Protein AF-X1VJQ4-F1 (afdb_monomer_lite)

Radius of gyration: 31.29 Å; chains: 1; bounding box: 50×25×93 Å

pLDDT: mean 76.3, std 11.53, range [50.53, 97.25]

Sequence (84 aa):
MPAHGIHVKTVEDHPLNVIPIMDEPHIPPEIARDTEVDSKIGTHAEDPAAHHAKYTDAEAQATVKANVEVGDLKAPTKALDMNS

Foldseek 3Di:
DDDDDDDDQDCVNVPCVNVPDPDPVPDDPVDDDPVRVVVVVVVCVPDVVNPDDDQDPVNVVVVCPVPDPCVPPDDDPDDDCPDD

Organism: NCBI:txid412755

Secondary structure (DSSP, 8-state):
----------TTTS-TTTS---SGGGS-TTSPPHHHHHHHHHHHHH-TTTSPPPPPHHHHHHHHHHHS-GGG-PPP-S------

Structure (mmCIF, N/CA/C/O backbone):
data_AF-X1VJQ4-F1
#
_entry.id   AF-X1VJQ4-F1
#
loop_
_atom_site.group_PDB
_atom_site.id
_atom_site.type_symbol
_atom_site.label_atom_id
_atom_site.label_alt_id
_atom_site.label_comp_id
_atom_site.label_asym_id
_atom_site.label_entity_id
_atom_site.label_seq_id
_atom_site.pdbx_PDB_ins_code
_atom_site.Cartn_x
_atom_site.Cartn_y
_atom_site.Cartn_z
_atom_site.occupancy
_atom_site.B_iso_or_equiv
_atom_site.auth_seq_id
_atom_site.auth_comp_id
_atom_site.auth_asym_id
_atom_site.auth_atom_id
_atom_site.pdbx_PDB_model_num
ATOM 1 N N . MET A 1 1 ? 1.639 -11.570 -67.292 1.00 57.31 1 MET A N 1
ATOM 2 C CA . MET A 1 1 ? 1.143 -11.269 -65.933 1.00 57.31 1 MET A CA 1
ATOM 3 C C . MET A 1 1 ? 2.362 -11.129 -65.031 1.00 57.31 1 MET A C 1
ATOM 5 O O . MET A 1 1 ? 3.136 -12.082 -65.013 1.00 57.31 1 MET A O 1
ATOM 9 N N . PRO A 1 2 ? 2.614 -9.986 -64.371 1.00 71.06 2 PRO A N 1
ATOM 10 C CA . PRO A 1 2 ? 3.714 -9.881 -63.414 1.00 71.06 2 PRO A CA 1
ATOM 11 C C . PRO A 1 2 ? 3.487 -10.864 -62.263 1.00 71.06 2 PRO A C 1
ATOM 13 O O . PRO A 1 2 ? 2.380 -10.953 -61.734 1.00 71.06 2 PRO A O 1
ATOM 16 N N . ALA A 1 3 ? 4.511 -11.635 -61.910 1.00 69.88 3 ALA A N 1
ATOM 17 C CA . ALA A 1 3 ? 4.448 -12.522 -60.759 1.00 69.88 3 ALA A CA 1
ATOM 18 C C . ALA A 1 3 ? 4.431 -11.671 -59.481 1.00 69.88 3 ALA A C 1
ATOM 20 O O . ALA A 1 3 ? 5.375 -10.927 -59.218 1.00 69.88 3 ALA A O 1
ATOM 21 N N . HIS A 1 4 ? 3.361 -11.767 -58.694 1.00 61.75 4 HIS A N 1
ATOM 22 C CA . HIS A 1 4 ? 3.308 -11.177 -57.360 1.00 61.75 4 HIS A CA 1
ATOM 23 C C . HIS A 1 4 ? 3.857 -12.202 -56.364 1.00 61.75 4 HIS A C 1
ATOM 25 O O . HIS A 1 4 ? 3.229 -13.229 -56.118 1.00 61.75 4 HIS A O 1
ATOM 31 N N . GLY A 1 5 ? 5.052 -11.947 -55.833 1.00 74.12 5 GLY A N 1
ATOM 32 C CA . GLY A 1 5 ? 5.632 -12.733 -54.745 1.00 74.12 5 GLY A CA 1
ATOM 33 C C . GLY A 1 5 ? 5.191 -12.195 -53.385 1.00 74.12 5 GLY A C 1
ATOM 34 O O . GLY A 1 5 ? 5.079 -10.983 -53.202 1.00 74.12 5 GLY A O 1
ATOM 35 N N . ILE A 1 6 ? 4.959 -13.086 -52.420 1.00 76.31 6 ILE A N 1
ATOM 36 C CA . ILE A 1 6 ? 4.806 -12.701 -51.013 1.00 76.31 6 ILE A CA 1
ATOM 37 C C . ILE A 1 6 ? 6.193 -12.312 -50.501 1.00 76.31 6 ILE A C 1
ATOM 39 O O . ILE A 1 6 ? 7.103 -13.139 -50.479 1.00 76.31 6 ILE A O 1
ATOM 43 N N . HIS A 1 7 ? 6.359 -11.058 -50.092 1.00 74.06 7 HIS A N 1
ATOM 44 C CA . HIS A 1 7 ? 7.585 -10.611 -49.445 1.00 74.06 7 HIS A CA 1
ATOM 45 C C . HIS A 1 7 ? 7.498 -10.926 -47.946 1.00 74.06 7 HIS A C 1
ATOM 47 O O . HIS A 1 7 ? 6.856 -10.202 -47.183 1.00 74.06 7 HIS A O 1
ATOM 53 N N . VAL A 1 8 ? 8.089 -12.053 -47.541 1.00 76.50 8 VAL A N 1
ATOM 54 C CA . VAL A 1 8 ? 8.236 -12.422 -46.128 1.00 76.50 8 VAL A CA 1
ATOM 55 C C . VAL A 1 8 ? 9.436 -11.665 -45.580 1.00 76.50 8 VAL A C 1
ATOM 57 O O . VAL A 1 8 ? 10.568 -11.962 -45.938 1.00 76.50 8 VAL A O 1
ATOM 60 N N . LYS A 1 9 ? 9.164 -10.678 -44.729 1.00 75.94 9 LYS A N 1
ATOM 61 C CA . LYS A 1 9 ? 10.189 -9.911 -44.024 1.00 75.94 9 LYS A CA 1
ATOM 62 C C . LYS A 1 9 ? 10.802 -10.778 -42.926 1.00 75.94 9 LYS A C 1
ATOM 64 O O . LYS A 1 9 ? 10.069 -11.274 -42.069 1.00 75.94 9 LYS A O 1
ATOM 69 N N . THR A 1 10 ? 12.114 -10.968 -42.954 1.00 75.50 10 THR A N 1
ATOM 70 C CA . THR A 1 10 ? 12.855 -11.760 -41.960 1.00 75.50 10 THR A CA 1
ATOM 71 C C . THR A 1 10 ? 13.475 -10.860 -40.884 1.00 75.50 10 THR A C 1
ATOM 73 O O . THR A 1 10 ? 13.392 -9.631 -40.953 1.00 75.50 10 THR A O 1
ATOM 76 N N . VAL A 1 11 ? 14.123 -11.466 -39.882 1.00 71.06 11 VAL A N 1
ATOM 77 C CA . VAL A 1 11 ? 14.928 -10.736 -38.882 1.00 71.06 11 VAL A CA 1
ATOM 78 C C . VAL A 1 11 ? 16.136 -10.041 -39.531 1.00 71.06 11 VAL A C 1
ATOM 80 O O . VAL A 1 11 ? 16.665 -9.089 -38.973 1.00 71.06 11 VAL A O 1
ATOM 83 N N . GLU A 1 12 ? 16.559 -10.462 -40.726 1.00 76.81 12 GLU A N 1
ATOM 84 C CA . GLU A 1 12 ? 17.594 -9.755 -41.493 1.00 76.81 12 GLU A CA 1
ATOM 85 C C . GLU A 1 12 ? 17.044 -8.449 -42.091 1.00 76.81 12 GLU A C 1
ATOM 87 O O . GLU A 1 12 ? 17.749 -7.442 -42.108 1.00 76.81 12 GLU A O 1
ATOM 92 N N . ASP A 1 13 ? 15.770 -8.434 -42.509 1.00 77.69 13 ASP A N 1
ATOM 93 C CA . ASP A 1 13 ? 15.095 -7.231 -43.021 1.00 77.69 13 ASP A CA 1
ATOM 94 C C . ASP A 1 13 ? 14.669 -6.270 -41.896 1.00 77.69 13 ASP A C 1
ATOM 96 O O . ASP A 1 13 ? 14.575 -5.061 -42.109 1.00 77.69 13 ASP A O 1
ATOM 100 N N . HIS A 1 14 ? 14.362 -6.808 -40.708 1.00 71.06 14 HIS A N 1
ATOM 101 C CA . HIS A 1 14 ? 13.996 -6.053 -39.502 1.00 71.06 14 HIS A CA 1
ATOM 102 C C . HIS A 1 14 ? 14.798 -6.597 -38.317 1.00 71.06 14 HIS A C 1
ATOM 104 O O . HIS A 1 14 ? 14.301 -7.453 -37.575 1.00 71.06 14 HIS A O 1
ATOM 110 N N . PRO A 1 15 ? 16.045 -6.131 -38.146 1.00 69.94 15 PRO A N 1
ATOM 111 C CA . PRO A 1 15 ? 16.877 -6.582 -37.045 1.00 69.94 15 PRO A CA 1
ATOM 112 C C . PRO A 1 15 ? 16.208 -6.280 -35.700 1.00 69.94 15 PRO A C 1
ATOM 114 O O . PRO A 1 15 ? 15.433 -5.334 -35.566 1.00 69.94 15 PRO A O 1
ATOM 117 N N . LEU A 1 16 ? 16.488 -7.099 -34.681 1.00 66.56 16 LEU A N 1
ATOM 118 C CA . LEU A 1 16 ? 15.876 -7.000 -33.343 1.00 66.56 16 LEU A CA 1
ATOM 119 C C . LEU A 1 16 ? 16.189 -5.688 -32.598 1.00 66.56 16 LEU A C 1
ATOM 121 O O . LEU A 1 16 ? 15.735 -5.508 -31.482 1.00 66.56 16 LEU A O 1
ATOM 125 N N . ASN A 1 17 ? 16.974 -4.791 -33.190 1.00 64.31 17 ASN A N 1
ATOM 126 C CA . ASN A 1 17 ? 17.176 -3.415 -32.736 1.00 64.31 17 ASN A CA 1
ATOM 127 C C . ASN A 1 17 ? 16.116 -2.435 -33.290 1.00 64.31 17 ASN A C 1
ATOM 129 O O . ASN A 1 17 ? 16.037 -1.304 -32.825 1.00 64.31 17 ASN A O 1
ATOM 133 N N . VAL A 1 18 ? 15.335 -2.842 -34.299 1.00 61.75 18 VAL A N 1
ATOM 134 C CA . VAL A 1 18 ? 14.178 -2.115 -34.853 1.00 61.75 18 VAL A CA 1
ATOM 135 C C . VAL A 1 18 ? 12.895 -2.502 -34.109 1.00 61.75 18 VAL A C 1
ATOM 1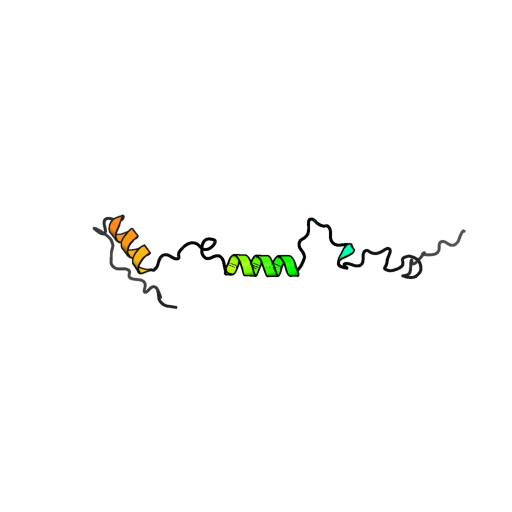37 O O . VAL A 1 18 ? 11.988 -1.684 -33.973 1.00 61.75 18 VAL A O 1
ATOM 140 N N . ILE A 1 19 ? 12.817 -3.736 -33.601 1.00 62.25 19 ILE A N 1
ATOM 141 C CA . ILE A 1 19 ? 11.824 -4.129 -32.595 1.00 62.25 19 ILE A CA 1
ATOM 142 C C . ILE A 1 19 ? 12.367 -3.626 -31.257 1.00 62.25 19 ILE A C 1
ATOM 144 O O . ILE A 1 19 ? 13.483 -4.005 -30.924 1.00 62.25 19 ILE A O 1
ATOM 148 N N . PRO A 1 20 ? 11.652 -2.790 -30.486 1.00 63.47 20 PRO A N 1
ATOM 149 C CA . PRO A 1 20 ? 12.127 -2.392 -29.171 1.00 63.47 20 PRO A CA 1
ATOM 150 C C . PRO A 1 20 ? 12.348 -3.651 -28.334 1.00 63.47 20 PRO A C 1
ATOM 152 O O . PRO A 1 20 ? 11.399 -4.327 -27.931 1.00 63.47 20 PRO A O 1
ATOM 155 N N . ILE A 1 21 ? 13.611 -3.996 -28.112 1.00 65.25 21 ILE A N 1
ATOM 156 C CA . ILE A 1 21 ? 13.979 -4.874 -27.016 1.00 65.25 21 ILE A CA 1
ATOM 157 C C . ILE A 1 21 ? 13.479 -4.169 -25.758 1.00 65.25 21 ILE A C 1
ATOM 159 O O . ILE A 1 21 ? 13.758 -2.992 -25.556 1.00 65.25 21 ILE A O 1
ATOM 163 N N . MET A 1 22 ? 12.664 -4.854 -24.954 1.00 67.81 22 MET A N 1
ATOM 164 C CA . MET A 1 22 ? 12.217 -4.357 -23.648 1.00 67.81 22 MET A CA 1
ATOM 165 C C . MET A 1 22 ? 13.391 -4.413 -22.657 1.00 67.81 22 MET A C 1
ATOM 167 O O . MET A 1 22 ? 13.319 -5.079 -21.630 1.00 67.81 22 MET A O 1
ATOM 171 N N . ASP A 1 23 ? 14.517 -3.809 -23.023 1.00 75.56 23 ASP A N 1
ATOM 172 C CA . ASP A 1 23 ? 15.664 -3.612 -22.156 1.00 75.56 23 ASP A CA 1
ATOM 173 C C . ASP A 1 23 ? 15.529 -2.272 -21.415 1.00 75.56 23 ASP A C 1
ATOM 175 O O . ASP A 1 23 ? 14.675 -1.427 -21.710 1.00 75.56 23 ASP A O 1
ATOM 179 N N . GLU A 1 24 ? 16.370 -2.101 -20.399 1.00 76.00 24 GLU A N 1
ATOM 180 C CA . GLU A 1 24 ? 16.301 -0.980 -19.463 1.00 76.00 24 GLU A CA 1
ATOM 181 C C . GLU A 1 24 ? 16.212 0.406 -20.152 1.00 76.00 24 GLU A C 1
ATOM 183 O O . GLU A 1 24 ? 15.387 1.227 -19.741 1.00 76.00 24 GLU A O 1
ATOM 188 N N . PRO A 1 25 ? 16.968 0.698 -21.228 1.00 78.25 25 PRO A N 1
ATOM 189 C CA . PRO A 1 25 ? 16.893 1.990 -21.913 1.00 78.25 25 PRO A CA 1
ATOM 190 C C . PRO A 1 25 ? 15.565 2.296 -22.627 1.00 78.25 25 PRO A C 1
ATOM 192 O O . PRO A 1 25 ? 15.276 3.472 -22.844 1.00 78.25 25 PRO A O 1
ATOM 195 N N . HIS A 1 26 ? 14.767 1.290 -23.010 1.00 80.62 26 HIS A N 1
ATOM 196 C CA . HIS A 1 26 ? 13.537 1.494 -23.799 1.00 80.62 26 HIS A CA 1
ATOM 197 C C . HIS A 1 26 ? 12.257 1.614 -22.970 1.00 80.62 26 HIS A C 1
ATOM 199 O O . HIS A 1 26 ? 11.195 1.925 -23.512 1.00 80.62 26 HIS A O 1
ATOM 205 N N . ILE A 1 27 ? 12.322 1.384 -21.664 1.00 81.06 27 ILE A N 1
ATOM 206 C CA . ILE A 1 27 ? 11.191 1.645 -20.772 1.00 81.06 27 ILE A CA 1
ATOM 207 C C . ILE A 1 27 ? 11.098 3.177 -20.559 1.00 81.06 27 ILE A C 1
ATOM 209 O O . ILE A 1 27 ? 12.101 3.804 -20.204 1.00 81.06 27 ILE A O 1
ATOM 213 N N . PRO A 1 28 ? 9.930 3.810 -20.781 1.00 86.12 28 PRO A N 1
ATOM 214 C CA . PRO A 1 28 ? 9.740 5.240 -20.544 1.00 86.12 28 PRO A CA 1
ATOM 215 C C . PRO A 1 28 ? 10.037 5.636 -19.090 1.00 86.12 28 PRO A C 1
ATOM 217 O O . PRO A 1 28 ? 9.772 4.847 -18.182 1.00 86.12 28 PRO A O 1
ATOM 220 N N . PRO A 1 29 ? 10.550 6.851 -18.835 1.00 84.69 29 PRO A N 1
ATOM 221 C CA . PRO A 1 29 ? 10.869 7.309 -17.481 1.00 84.69 29 PRO A CA 1
ATOM 2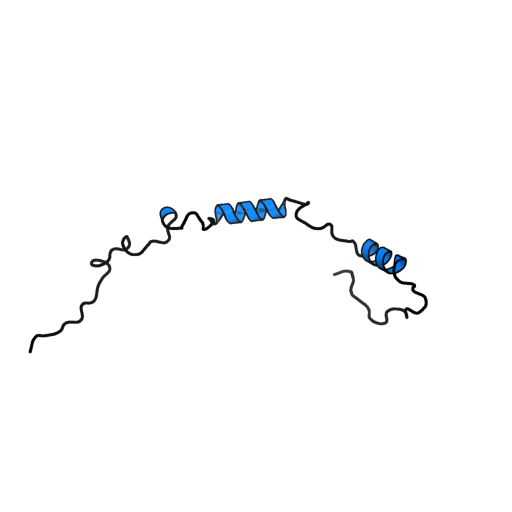22 C C . PRO A 1 29 ? 9.643 7.409 -16.558 1.00 84.69 29 PRO A C 1
ATOM 224 O O . PRO A 1 29 ? 9.795 7.431 -15.341 1.00 84.69 29 PRO A O 1
ATOM 227 N N . GLU A 1 30 ? 8.429 7.460 -17.107 1.00 91.44 30 GLU A N 1
ATOM 228 C CA . GLU A 1 30 ? 7.177 7.456 -16.344 1.00 91.44 30 GLU A CA 1
ATOM 229 C C . GLU A 1 30 ? 6.828 6.074 -15.770 1.00 91.44 30 GLU A C 1
ATOM 231 O O . GLU A 1 30 ? 5.986 5.972 -14.875 1.00 91.44 30 GLU A O 1
ATOM 236 N N . ILE A 1 31 ? 7.451 5.009 -16.282 1.00 89.94 31 ILE A N 1
ATOM 237 C CA . ILE A 1 31 ? 7.261 3.640 -15.805 1.00 89.94 31 ILE A CA 1
ATOM 238 C C . ILE A 1 31 ? 8.377 3.317 -14.810 1.00 89.94 31 ILE A C 1
ATOM 240 O O . ILE A 1 31 ? 9.560 3.333 -15.149 1.00 89.94 31 ILE A O 1
ATOM 244 N N . ALA A 1 32 ? 7.981 3.011 -13.574 1.00 91.06 32 ALA A N 1
ATOM 245 C CA . ALA A 1 32 ? 8.907 2.617 -12.520 1.00 91.06 32 ALA A CA 1
ATOM 246 C C . ALA A 1 32 ? 9.573 1.273 -12.834 1.00 91.06 32 ALA A C 1
ATOM 248 O O . ALA A 1 32 ? 8.940 0.367 -13.381 1.00 91.06 32 ALA A O 1
ATOM 249 N N . ARG A 1 33 ? 10.838 1.140 -12.439 1.00 91.31 33 ARG A N 1
ATOM 250 C CA . ARG A 1 33 ? 11.607 -0.105 -12.562 1.00 91.31 33 ARG A CA 1
ATOM 251 C C . ARG A 1 33 ? 11.290 -1.055 -11.430 1.00 91.31 33 ARG A C 1
ATOM 253 O O . ARG A 1 33 ? 10.898 -0.614 -10.352 1.00 91.31 33 ARG A O 1
ATOM 260 N N . ASP A 1 34 ? 11.536 -2.342 -11.646 1.00 91.00 34 ASP A N 1
ATOM 261 C CA . ASP A 1 34 ? 11.310 -3.381 -10.634 1.00 91.00 34 ASP A CA 1
ATOM 262 C C . ASP A 1 34 ? 12.007 -3.033 -9.312 1.00 91.00 34 ASP A C 1
ATOM 264 O O . ASP A 1 34 ? 11.402 -3.088 -8.247 1.00 91.00 34 ASP A O 1
ATOM 268 N N . THR A 1 35 ? 13.243 -2.534 -9.382 1.00 92.19 35 THR A N 1
ATOM 269 C CA . THR A 1 35 ? 14.008 -2.100 -8.205 1.00 92.19 35 THR A CA 1
ATOM 270 C C . THR A 1 35 ? 13.373 -0.914 -7.474 1.00 92.19 35 THR A C 1
ATOM 272 O O . THR A 1 35 ? 13.404 -0.849 -6.245 1.00 92.19 35 THR A O 1
ATOM 275 N N . GLU A 1 36 ? 12.777 0.031 -8.203 1.00 94.50 36 GLU A N 1
ATOM 276 C CA . GLU A 1 36 ? 12.052 1.155 -7.609 1.00 94.50 36 GLU A CA 1
ATOM 277 C C . GLU A 1 36 ? 10.734 0.701 -6.981 1.00 94.50 36 GLU A C 1
ATOM 279 O O . GLU A 1 36 ? 10.344 1.222 -5.936 1.00 94.50 36 GLU A O 1
ATOM 284 N N . VAL A 1 37 ? 10.044 -0.254 -7.608 1.00 95.62 37 VAL A N 1
ATOM 285 C CA . VAL A 1 37 ? 8.809 -0.851 -7.087 1.00 95.62 37 VAL A CA 1
ATOM 286 C C . VAL A 1 37 ? 9.098 -1.609 -5.794 1.00 95.62 37 VAL A C 1
ATOM 288 O O . VAL A 1 37 ? 8.457 -1.324 -4.784 1.00 95.62 37 VAL A O 1
ATOM 291 N N . ASP A 1 38 ? 10.104 -2.482 -5.783 1.00 97.25 38 ASP A N 1
ATOM 292 C CA . ASP A 1 38 ? 10.516 -3.240 -4.597 1.00 97.25 38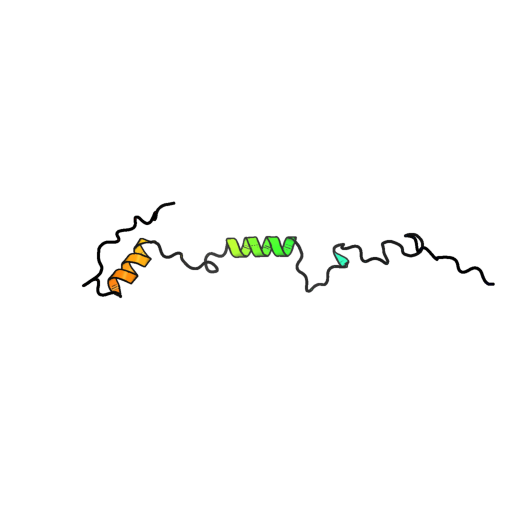 ASP A CA 1
ATOM 293 C C . ASP A 1 38 ? 10.912 -2.311 -3.444 1.00 97.25 38 ASP A C 1
ATOM 295 O O . ASP A 1 38 ? 10.476 -2.492 -2.305 1.00 97.25 38 ASP A O 1
ATOM 299 N N . SER A 1 39 ? 11.672 -1.254 -3.745 1.00 96.69 39 SER A N 1
ATOM 300 C CA . SER A 1 39 ? 12.065 -0.240 -2.761 1.00 96.69 39 SER A CA 1
ATOM 301 C C . SER A 1 39 ? 10.861 0.508 -2.178 1.00 96.69 39 SER A C 1
ATOM 303 O O . SER A 1 39 ? 10.771 0.706 -0.963 1.00 96.69 39 SER A O 1
ATOM 305 N N . LYS A 1 40 ? 9.885 0.884 -3.016 1.00 95.94 40 LYS A N 1
ATOM 306 C CA . LYS A 1 40 ? 8.648 1.545 -2.566 1.00 95.94 40 LYS A CA 1
ATOM 307 C C . LYS A 1 40 ? 7.789 0.623 -1.705 1.00 95.94 40 LYS A C 1
ATOM 309 O O . LYS A 1 40 ? 7.236 1.086 -0.710 1.00 95.94 40 LYS A O 1
ATOM 314 N N . ILE A 1 41 ? 7.693 -0.661 -2.055 1.00 95.50 41 ILE A N 1
ATOM 315 C CA . ILE A 1 41 ? 6.973 -1.666 -1.260 1.00 95.50 41 ILE A CA 1
ATOM 316 C C . ILE A 1 41 ? 7.634 -1.828 0.110 1.00 95.50 41 ILE A C 1
ATOM 318 O O . ILE A 1 41 ? 6.938 -1.768 1.122 1.00 95.50 41 ILE A O 1
ATOM 322 N N . GLY A 1 42 ? 8.962 -1.977 0.150 1.00 96.44 42 GLY A N 1
ATOM 323 C CA . GLY A 1 42 ? 9.717 -2.064 1.402 1.00 96.44 42 GLY A CA 1
ATOM 324 C C . GLY A 1 42 ? 9.523 -0.824 2.272 1.00 96.44 42 GLY A C 1
ATOM 325 O O . GLY A 1 42 ? 9.134 -0.940 3.429 1.00 96.44 42 GLY A O 1
ATOM 326 N N . THR A 1 43 ? 9.670 0.365 1.681 1.00 95.50 43 THR A N 1
ATOM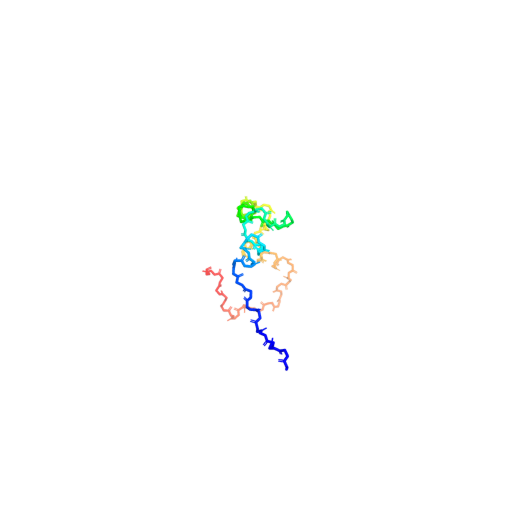 327 C CA . THR A 1 43 ? 9.452 1.646 2.373 1.00 95.50 43 THR A CA 1
ATOM 328 C C . THR A 1 43 ? 8.042 1.749 2.957 1.00 95.50 43 THR A C 1
ATOM 330 O O . THR A 1 43 ? 7.880 2.162 4.100 1.00 95.50 43 THR A O 1
ATOM 333 N N . HIS A 1 44 ? 7.012 1.365 2.197 1.00 92.56 44 HIS A N 1
ATOM 334 C CA . HIS A 1 44 ? 5.631 1.394 2.677 1.00 92.56 44 HIS A CA 1
ATOM 335 C C . HIS A 1 44 ? 5.396 0.416 3.833 1.00 92.56 44 HIS A C 1
ATOM 337 O O . HIS A 1 44 ? 4.720 0.769 4.791 1.00 92.56 44 HIS A O 1
ATOM 343 N N . ALA A 1 45 ? 5.958 -0.793 3.752 1.00 92.12 45 ALA A N 1
ATOM 344 C CA . ALA A 1 45 ? 5.827 -1.807 4.797 1.00 92.12 45 ALA A CA 1
ATOM 345 C C . ALA A 1 45 ? 6.535 -1.410 6.103 1.00 92.12 45 ALA A C 1
ATOM 347 O O . ALA A 1 45 ? 6.110 -1.806 7.188 1.00 92.12 45 ALA A O 1
ATOM 348 N N . GLU A 1 46 ? 7.622 -0.645 5.998 1.00 92.75 46 GLU A N 1
ATOM 349 C CA . GLU A 1 46 ? 8.373 -0.135 7.144 1.00 92.75 46 GLU A CA 1
ATOM 350 C C . GLU A 1 46 ? 7.780 1.142 7.742 1.00 92.75 46 GLU A C 1
ATOM 352 O O . GLU A 1 46 ? 8.177 1.497 8.849 1.00 92.75 46 GLU A O 1
ATOM 357 N N . ASP A 1 47 ? 6.851 1.820 7.058 1.00 91.31 47 ASP A N 1
ATOM 358 C CA . ASP A 1 47 ? 6.190 3.036 7.536 1.00 91.31 47 ASP A CA 1
ATOM 359 C C . ASP A 1 47 ? 4.951 2.695 8.388 1.00 91.31 47 ASP A C 1
ATOM 361 O O . ASP A 1 47 ? 3.858 2.464 7.857 1.00 91.31 47 ASP A O 1
ATOM 365 N N . PRO A 1 48 ? 5.045 2.722 9.733 1.00 85.31 48 PRO A N 1
ATOM 366 C CA . PRO A 1 48 ? 3.915 2.386 10.585 1.00 85.31 48 PRO A CA 1
ATOM 367 C C . PRO A 1 48 ? 2.837 3.475 10.556 1.00 85.31 48 PRO A C 1
ATOM 369 O O . PRO A 1 48 ? 1.709 3.199 10.948 1.00 85.31 48 PRO A O 1
ATOM 372 N N . ALA A 1 49 ? 3.162 4.698 10.116 1.00 84.44 49 ALA A N 1
ATOM 373 C CA . ALA A 1 49 ? 2.206 5.794 9.980 1.00 84.44 49 ALA A CA 1
ATOM 374 C C . ALA A 1 49 ? 1.372 5.675 8.695 1.00 84.44 49 ALA A C 1
ATOM 376 O O . ALA A 1 49 ? 0.245 6.174 8.652 1.00 84.44 49 ALA A O 1
ATOM 377 N N . ALA A 1 50 ? 1.886 4.985 7.671 1.00 81.56 50 ALA A N 1
ATOM 378 C CA . ALA A 1 50 ? 1.114 4.600 6.490 1.00 81.56 50 ALA A CA 1
ATOM 379 C C . ALA A 1 50 ? 0.082 3.501 6.796 1.00 81.56 50 ALA A C 1
ATOM 381 O O . ALA A 1 50 ? -0.900 3.343 6.066 1.00 81.56 50 ALA A O 1
ATOM 382 N N . HIS A 1 51 ? 0.273 2.757 7.885 1.00 81.75 51 HIS A N 1
ATOM 383 C CA . HIS A 1 51 ? -0.702 1.806 8.391 1.00 81.75 51 HIS A CA 1
ATOM 384 C C . HIS A 1 51 ? -1.639 2.487 9.391 1.00 81.75 51 HIS A C 1
ATOM 386 O O . HIS A 1 51 ? -1.217 3.112 10.361 1.00 81.75 51 HIS A O 1
ATOM 392 N N . HIS A 1 52 ? -2.951 2.340 9.196 1.00 76.19 52 HIS A N 1
ATOM 393 C CA . HIS A 1 52 ? -3.882 2.678 10.266 1.00 76.19 52 HIS A CA 1
ATOM 394 C C . HIS A 1 52 ? -3.564 1.820 11.493 1.00 76.19 52 HIS A C 1
ATOM 396 O O . HIS A 1 52 ? -3.348 0.610 11.370 1.00 76.19 52 HIS A O 1
ATOM 402 N N . ALA A 1 53 ? -3.577 2.435 12.678 1.00 76.56 53 ALA A N 1
ATOM 403 C CA . ALA A 1 53 ? -3.562 1.681 13.919 1.00 76.56 53 ALA A CA 1
ATOM 404 C C . ALA A 1 53 ? -4.737 0.694 13.884 1.00 76.56 53 ALA A C 1
ATOM 406 O O . ALA A 1 53 ? -5.893 1.099 13.736 1.00 76.56 53 ALA A O 1
ATOM 407 N N . LYS A 1 54 ? -4.444 -0.608 13.963 1.00 70.44 54 LYS A N 1
ATOM 408 C CA . LYS A 1 54 ? -5.499 -1.607 14.120 1.00 70.44 54 LYS A CA 1
ATOM 409 C C . LYS A 1 54 ? -6.206 -1.317 15.439 1.00 70.44 54 LYS A C 1
ATOM 411 O O . LYS A 1 54 ? -5.554 -1.324 16.478 1.00 70.44 54 LYS A O 1
ATOM 416 N N . TYR A 1 55 ? -7.520 -1.107 15.396 1.00 71.94 55 TYR A N 1
ATOM 417 C CA . TYR A 1 55 ? -8.326 -1.224 16.603 1.00 71.94 55 TYR A CA 1
ATOM 418 C C . TYR A 1 55 ? -8.222 -2.666 17.078 1.00 71.94 55 TYR A C 1
ATOM 420 O O . TYR A 1 55 ? -8.520 -3.595 16.326 1.00 71.94 55 TYR A O 1
ATOM 428 N N . THR A 1 56 ? -7.787 -2.856 18.313 1.00 77.31 56 THR A N 1
ATOM 429 C CA . THR A 1 56 ? -7.953 -4.146 18.972 1.00 77.31 56 THR A CA 1
ATOM 430 C C . THR A 1 56 ? -9.446 -4.452 19.093 1.00 77.31 56 THR A C 1
ATOM 432 O O . THR A 1 56 ? -10.275 -3.542 19.206 1.00 77.31 56 THR A O 1
ATOM 435 N N . ASP A 1 57 ? -9.809 -5.734 19.126 1.00 77.06 57 ASP A N 1
ATOM 436 C CA . ASP A 1 57 ? -11.210 -6.132 19.318 1.00 77.06 57 ASP A CA 1
ATOM 437 C C . ASP A 1 57 ? -11.799 -5.533 20.603 1.00 77.06 57 ASP A C 1
ATOM 439 O O . ASP A 1 57 ? -12.975 -5.173 20.654 1.00 77.06 57 ASP A O 1
ATOM 443 N N . ALA A 1 58 ? -10.961 -5.359 21.630 1.00 75.69 58 ALA A N 1
ATOM 444 C CA . ALA A 1 58 ? -11.328 -4.708 22.880 1.00 75.69 58 ALA A CA 1
ATOM 445 C C . ALA A 1 58 ? -11.682 -3.221 22.691 1.00 75.69 58 ALA A C 1
ATOM 447 O O . ALA A 1 58 ? -12.693 -2.761 23.226 1.00 75.69 58 ALA A O 1
ATOM 448 N N . GLU A 1 59 ? -10.899 -2.467 21.914 1.00 80.00 59 GLU A N 1
ATOM 449 C CA . GLU A 1 59 ? -11.166 -1.049 21.623 1.00 80.00 59 GLU A CA 1
ATOM 450 C C . GLU A 1 59 ? -12.419 -0.869 20.759 1.00 80.00 59 GLU A C 1
ATOM 452 O O . GLU A 1 59 ? -13.231 0.029 21.013 1.00 80.00 59 GLU A O 1
ATOM 457 N N . ALA A 1 60 ? -12.625 -1.757 19.782 1.00 77.31 60 ALA A N 1
ATOM 458 C CA . ALA A 1 60 ? -13.836 -1.770 18.968 1.00 77.31 60 ALA A CA 1
ATOM 459 C C . ALA A 1 60 ? -15.085 -2.040 19.830 1.00 77.31 60 ALA A C 1
ATOM 461 O O . ALA A 1 60 ? -16.068 -1.298 19.760 1.00 77.31 60 ALA A O 1
ATOM 462 N N . GLN A 1 61 ? -15.033 -3.044 20.711 1.00 77.44 61 GLN A N 1
ATOM 463 C CA . GLN A 1 61 ? -16.133 -3.378 21.622 1.00 77.44 61 GLN A CA 1
ATOM 464 C C . GLN A 1 61 ? -16.423 -2.268 22.637 1.00 77.44 61 GLN A C 1
ATOM 466 O O . GLN A 1 61 ? -17.590 -1.961 22.891 1.00 77.44 61 GLN A O 1
ATOM 471 N N . ALA A 1 62 ? -15.387 -1.647 23.208 1.00 76.81 62 ALA A N 1
ATOM 472 C CA . ALA A 1 62 ? -15.545 -0.538 24.147 1.00 76.81 62 ALA A CA 1
ATOM 473 C C . ALA A 1 62 ? -16.239 0.661 23.484 1.00 76.81 62 ALA A C 1
ATOM 475 O O . ALA A 1 62 ? -17.164 1.235 24.061 1.00 76.81 62 ALA A O 1
ATOM 476 N N . THR A 1 63 ? -15.854 0.982 22.246 1.00 79.25 63 THR A N 1
ATOM 477 C CA . THR A 1 63 ? -16.466 2.059 21.456 1.00 79.25 63 THR A CA 1
ATOM 478 C C . THR A 1 63 ? -17.937 1.777 21.164 1.00 79.25 63 THR A C 1
ATOM 480 O O . THR A 1 63 ? -18.777 2.658 21.345 1.00 79.25 63 THR A O 1
ATOM 483 N N . VAL A 1 64 ? -18.281 0.548 20.764 1.00 76.06 64 VAL A N 1
ATOM 484 C CA . VAL A 1 64 ? -19.680 0.147 20.537 1.00 76.06 64 VAL A CA 1
ATOM 485 C C . VAL A 1 64 ? -20.489 0.251 21.829 1.00 76.06 64 VAL A C 1
ATOM 487 O O . VAL A 1 64 ? -21.563 0.842 21.830 1.00 76.06 64 VAL A O 1
ATOM 490 N N . LYS A 1 65 ? -19.964 -0.251 22.950 1.00 72.38 65 LYS A N 1
ATOM 491 C CA . LYS A 1 65 ? -20.656 -0.225 24.247 1.00 72.38 65 LYS A CA 1
ATOM 492 C C . LYS A 1 65 ? -20.896 1.193 24.775 1.00 72.38 65 LYS A C 1
ATOM 494 O O . LYS A 1 65 ? -21.888 1.419 25.458 1.00 72.38 65 LYS A O 1
ATOM 499 N N . ALA A 1 66 ? -19.989 2.125 24.489 1.00 74.06 66 ALA A N 1
ATOM 500 C CA . ALA A 1 66 ? -20.110 3.518 24.915 1.00 74.06 66 ALA A CA 1
ATOM 501 C C . ALA A 1 66 ? -21.108 4.328 24.071 1.00 74.06 66 ALA A C 1
ATOM 503 O O . ALA A 1 66 ? -21.698 5.275 24.581 1.00 74.06 66 ALA A O 1
ATOM 504 N N . ASN A 1 67 ? -21.288 3.969 22.795 1.00 71.75 67 ASN A N 1
ATOM 505 C CA . ASN A 1 67 ? -22.101 4.736 21.842 1.00 71.75 67 ASN A CA 1
ATOM 506 C C . ASN A 1 67 ? -23.448 4.083 21.500 1.00 71.75 67 ASN A C 1
ATOM 508 O O . ASN A 1 67 ? -24.281 4.705 20.844 1.00 71.75 67 ASN A O 1
ATOM 512 N N . VAL A 1 68 ? -23.670 2.841 21.930 1.00 70.44 68 VAL A N 1
ATOM 513 C CA . VAL A 1 68 ? -24.938 2.128 21.780 1.00 70.44 68 VAL A CA 1
ATOM 514 C C . VAL A 1 68 ? -25.523 1.902 23.168 1.00 70.44 68 VAL A C 1
ATOM 516 O O . VAL A 1 68 ? -24.930 1.206 23.989 1.00 70.44 68 VAL A O 1
ATOM 519 N N . GLU A 1 69 ? -26.702 2.461 23.437 1.00 63.06 69 GLU A N 1
ATOM 520 C CA . GLU A 1 69 ? -27.488 2.101 24.617 1.00 63.06 69 GLU A CA 1
ATOM 521 C C . GLU A 1 69 ? -27.889 0.619 24.484 1.00 63.06 69 GLU A C 1
ATOM 523 O O . GLU A 1 69 ? -28.771 0.253 23.711 1.00 63.06 69 GLU A O 1
ATOM 528 N N . VAL A 1 70 ? -27.197 -0.273 25.201 1.00 62.06 70 VAL A N 1
ATOM 529 C CA . VAL A 1 70 ? -27.365 -1.747 25.150 1.00 62.06 70 VAL A CA 1
ATOM 530 C C . VAL A 1 70 ? -28.678 -2.195 25.833 1.00 62.06 70 VAL A C 1
ATOM 532 O O . VAL A 1 70 ? -28.795 -3.334 26.270 1.00 62.06 70 VAL A O 1
ATOM 535 N N . GLY A 1 71 ? -29.676 -1.313 25.963 1.00 57.84 71 GLY A N 1
ATOM 536 C CA . GLY A 1 71 ? -30.919 -1.577 26.699 1.00 57.84 71 GLY A CA 1
ATOM 537 C C . GLY A 1 71 ? -31.713 -2.772 26.160 1.00 57.84 71 GLY A C 1
ATOM 538 O O . GLY A 1 71 ? -32.298 -3.508 26.948 1.00 57.84 71 GLY A O 1
ATOM 539 N N . ASP A 1 72 ? -31.629 -3.026 24.847 1.00 57.84 72 ASP A N 1
ATOM 540 C CA . ASP A 1 72 ? -32.409 -4.066 24.156 1.00 57.84 72 ASP A CA 1
ATOM 541 C C . ASP A 1 72 ? -31.557 -5.100 23.390 1.00 57.84 72 ASP A C 1
ATOM 543 O O . ASP A 1 72 ? -32.089 -5.948 22.664 1.00 57.84 72 ASP A O 1
ATOM 547 N N . LEU A 1 73 ? -30.224 -5.070 23.514 1.00 59.91 73 LEU A N 1
ATOM 548 C CA . LEU A 1 73 ? -29.366 -5.985 22.755 1.00 59.91 73 LEU A CA 1
ATOM 549 C C . LEU A 1 73 ? -29.400 -7.398 23.354 1.00 59.91 73 LEU A C 1
ATOM 551 O O . LEU A 1 73 ? -28.808 -7.691 24.393 1.00 59.91 73 LEU A O 1
ATOM 555 N N . LYS A 1 74 ? -30.098 -8.304 22.661 1.00 62.25 74 LYS A N 1
ATOM 556 C CA . LYS A 1 74 ? -30.122 -9.736 22.974 1.00 62.25 74 LYS A CA 1
ATOM 557 C C . LYS A 1 74 ? -28.713 -10.317 22.841 1.00 62.25 74 LYS A C 1
ATOM 559 O O . LYS A 1 74 ? -27.998 -9.990 21.895 1.00 62.25 74 LYS A O 1
ATOM 564 N N . ALA A 1 75 ? -28.336 -11.199 23.769 1.00 63.47 75 ALA A N 1
ATOM 565 C CA . ALA A 1 75 ? -27.046 -11.881 23.721 1.00 63.47 75 ALA A CA 1
ATOM 566 C C . ALA A 1 75 ? -26.808 -12.488 22.320 1.00 63.47 75 ALA A C 1
ATOM 568 O O . ALA A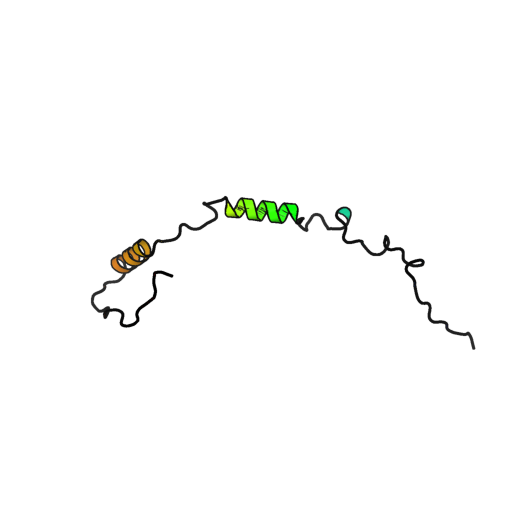 1 75 ? -27.725 -13.126 21.784 1.00 63.47 75 ALA A O 1
ATOM 569 N N . PRO A 1 76 ? -25.622 -12.285 21.715 1.00 63.00 76 PRO A N 1
ATOM 570 C CA . PRO A 1 76 ? -25.322 -12.809 20.391 1.00 63.00 76 PRO A CA 1
ATOM 571 C C . PRO A 1 76 ? -25.477 -14.332 20.397 1.00 63.00 76 PRO A C 1
ATOM 573 O O . PRO A 1 76 ? -24.846 -15.039 21.176 1.00 63.00 76 PRO A O 1
ATOM 576 N N . THR A 1 77 ? -26.359 -14.844 19.539 1.00 76.00 77 THR A N 1
ATOM 577 C CA . THR A 1 77 ? -26.654 -16.283 19.428 1.00 76.00 77 THR A CA 1
ATOM 578 C C . THR A 1 77 ? -25.713 -17.004 18.471 1.00 76.00 77 THR A C 1
ATOM 580 O O . THR A 1 77 ? -25.666 -18.232 18.446 1.00 76.00 77 THR A O 1
ATOM 583 N N . LYS A 1 78 ? -24.969 -16.242 17.667 1.00 75.69 78 LYS A N 1
ATOM 584 C CA . LYS A 1 78 ? -23.983 -16.758 16.730 1.00 75.69 78 LYS A CA 1
ATOM 585 C C . LYS A 1 78 ? -22.609 -16.663 17.377 1.00 75.69 78 LYS A C 1
ATOM 587 O O . LYS A 1 78 ? -22.144 -15.561 17.653 1.00 75.69 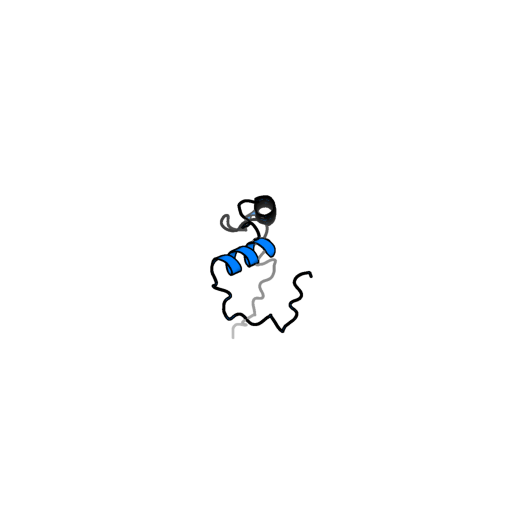78 LYS A O 1
ATOM 592 N N . ALA A 1 79 ? -21.969 -17.810 17.595 1.00 70.19 79 ALA A N 1
ATOM 593 C CA . ALA A 1 79 ? -20.553 -17.842 17.923 1.00 70.19 79 ALA A CA 1
ATOM 594 C C . ALA A 1 79 ? -19.787 -17.232 16.744 1.00 70.19 79 ALA A C 1
ATOM 596 O O . ALA A 1 79 ? -19.834 -17.752 15.627 1.00 70.19 79 ALA A O 1
ATOM 597 N N . LEU A 1 80 ? -19.164 -16.084 16.981 1.00 70.25 80 LEU A N 1
ATOM 598 C CA . LEU A 1 80 ? -18.214 -15.497 16.053 1.00 70.25 80 LEU A CA 1
ATOM 599 C C . LEU A 1 80 ? -16.841 -15.976 16.506 1.00 70.25 80 LEU A C 1
ATOM 601 O O . LEU A 1 80 ? -16.483 -15.787 17.668 1.00 70.25 80 LEU A O 1
ATOM 605 N N . ASP A 1 81 ? -16.119 -16.646 15.615 1.00 72.38 81 ASP A N 1
ATOM 606 C CA . ASP A 1 81 ? -14.724 -16.977 15.861 1.00 72.38 81 ASP A CA 1
ATOM 607 C C . ASP A 1 81 ? -13.927 -15.673 15.804 1.00 72.38 81 ASP A C 1
ATOM 609 O O . ASP A 1 81 ? -13.646 -15.146 14.731 1.00 72.38 81 ASP A O 1
ATOM 613 N N . MET A 1 82 ? -13.691 -15.090 16.976 1.00 64.38 82 MET A N 1
ATOM 614 C CA . MET A 1 82 ? -12.942 -13.844 17.119 1.00 64.38 82 MET A CA 1
ATOM 615 C C . MET A 1 82 ? -11.464 -14.106 17.410 1.00 64.38 82 MET A C 1
ATOM 617 O O . MET A 1 82 ? -10.793 -13.234 17.945 1.00 64.38 82 MET A O 1
ATOM 621 N N . ASN A 1 83 ? -10.958 -15.314 17.129 1.00 50.84 83 ASN A N 1
ATOM 622 C CA . ASN A 1 83 ? -9.578 -15.650 17.455 1.00 50.84 83 ASN A CA 1
ATOM 623 C C . ASN A 1 83 ? -8.933 -16.658 16.484 1.00 50.84 83 ASN A C 1
ATOM 625 O O . ASN A 1 83 ? -8.261 -17.592 16.934 1.00 50.84 83 ASN A O 1
ATOM 629 N N . SER A 1 84 ? -9.111 -16.449 15.174 1.00 50.53 84 SER A N 1
ATOM 630 C CA . SER A 1 84 ? -8.336 -17.130 14.123 1.00 50.53 84 SER A CA 1
ATOM 631 C C . SER A 1 84 ? -6.990 -16.453 13.861 1.00 50.53 84 SER A C 1
ATOM 633 O O . SER A 1 84 ? -6.978 -15.212 13.694 1.00 50.53 84 SER A O 1
#